Protein AF-A0A3D1BMJ2-F1 (afdb_monomer)

Solvent-accessible surface area (backbone atoms only — not comparable to full-atom values): 8567 Å² total; per-residue (Å²): 133,56,79,60,60,57,46,48,51,51,38,71,75,38,36,73,69,29,44,50,71,59,50,51,53,49,37,46,75,70,51,30,42,81,64,46,76,64,88,50,35,36,30,30,31,55,71,82,54,43,36,44,41,66,55,54,68,92,88,47,60,51,27,48,60,79,66,47,46,80,38,73,74,82,76,45,65,58,98,66,31,56,45,51,72,34,70,44,92,84,48,96,57,74,34,33,35,32,35,26,83,76,44,70,86,49,71,43,44,24,74,43,60,68,50,19,51,53,48,42,52,55,51,48,52,53,48,54,54,52,31,52,76,69,76,44,79,84,72,82,42,72,75,72,77,76,82,132

pLDDT: mean 72.43, std 14.31, range [31.84, 94.5]

Structure (mmCIF, N/CA/C/O backbone):
data_AF-A0A3D1BMJ2-F1
#
_entry.id   AF-A0A3D1BMJ2-F1
#
loop_
_atom_site.group_PDB
_atom_site.id
_atom_site.type_symbol
_atom_site.label_atom_id
_atom_site.label_alt_id
_atom_site.label_comp_id
_atom_site.label_asym_id
_atom_site.label_entity_id
_atom_site.label_seq_id
_atom_site.pdbx_PDB_ins_code
_atom_site.Cartn_x
_atom_site.Cartn_y
_atom_site.Cartn_z
_atom_site.occupancy
_atom_site.B_iso_or_equiv
_atom_site.auth_seq_id
_atom_site.auth_comp_id
_atom_site.auth_asym_id
_atom_site.auth_a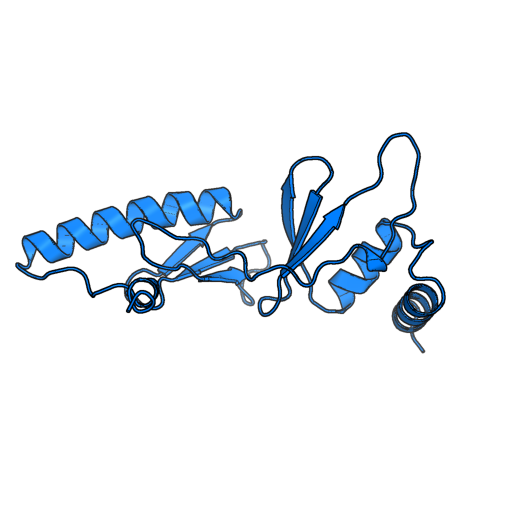tom_id
_atom_site.pdbx_PDB_model_num
ATOM 1 N N . MET A 1 1 ? -2.216 -7.860 -33.763 1.00 58.19 1 MET A N 1
ATOM 2 C CA . MET A 1 1 ? -1.262 -7.978 -32.647 1.00 58.19 1 MET A CA 1
ATOM 3 C C . MET A 1 1 ? -0.507 -6.672 -32.492 1.00 58.19 1 MET A C 1
ATOM 5 O O . MET A 1 1 ? 0.298 -6.311 -33.353 1.00 58.19 1 MET A O 1
ATOM 9 N N . GLY A 1 2 ? -0.847 -5.931 -31.446 1.00 77.69 2 GLY A N 1
ATOM 10 C CA . GLY A 1 2 ? -0.209 -4.691 -31.047 1.00 77.69 2 GLY A CA 1
ATOM 11 C C . GLY A 1 2 ? 1.255 -4.891 -30.663 1.00 77.69 2 GLY A C 1
ATOM 12 O O . GLY A 1 2 ? 1.741 -6.007 -30.459 1.00 77.69 2 GLY A O 1
ATOM 13 N N . LYS A 1 3 ? 1.989 -3.778 -30.590 1.00 78.88 3 LYS A N 1
ATOM 14 C CA . LYS A 1 3 ? 3.425 -3.778 -30.264 1.00 78.88 3 LYS A CA 1
ATOM 15 C C . LYS A 1 3 ? 3.712 -4.392 -28.887 1.00 78.88 3 LYS A C 1
ATOM 17 O O . LYS A 1 3 ? 4.758 -5.012 -28.726 1.00 78.88 3 LYS A O 1
ATOM 22 N N . ILE A 1 4 ? 2.789 -4.244 -27.936 1.00 78.81 4 ILE A N 1
ATOM 23 C CA . ILE A 1 4 ? 2.932 -4.735 -26.561 1.00 78.81 4 ILE A CA 1
ATOM 24 C C . ILE A 1 4 ? 2.638 -6.233 -26.448 1.00 78.81 4 ILE A C 1
ATOM 26 O O . ILE A 1 4 ? 3.419 -6.950 -25.833 1.00 78.81 4 ILE A O 1
ATOM 30 N N . GLU A 1 5 ? 1.617 -6.748 -27.133 1.00 77.38 5 GLU A N 1
ATOM 31 C CA . GLU A 1 5 ? 1.339 -8.193 -27.172 1.00 77.38 5 GLU A CA 1
ATOM 32 C C . GLU A 1 5 ? 2.556 -8.983 -27.690 1.00 77.38 5 GLU A C 1
ATOM 34 O O . GLU A 1 5 ? 2.989 -9.953 -27.068 1.00 77.38 5 GLU A O 1
ATOM 39 N N . LYS A 1 6 ? 3.199 -8.487 -28.759 1.00 83.19 6 LYS A N 1
ATOM 40 C CA . LYS A 1 6 ? 4.449 -9.062 -29.292 1.00 83.19 6 LYS A CA 1
ATOM 41 C C . LYS A 1 6 ? 5.621 -8.967 -28.311 1.00 83.19 6 LYS A C 1
ATOM 43 O O . LYS A 1 6 ? 6.526 -9.799 -28.351 1.00 83.19 6 LYS A O 1
ATOM 48 N N . LEU A 1 7 ? 5.653 -7.933 -27.470 1.00 82.31 7 LEU A N 1
ATOM 49 C CA . LEU A 1 7 ? 6.673 -7.771 -26.434 1.00 82.31 7 LEU A CA 1
ATOM 50 C C . LEU A 1 7 ? 6.483 -8.816 -25.333 1.00 82.31 7 LEU A C 1
ATOM 52 O O . LEU A 1 7 ? 7.439 -9.486 -24.957 1.00 82.31 7 LEU A O 1
ATOM 56 N N . ILE A 1 8 ? 5.241 -9.009 -24.887 1.00 78.88 8 ILE A N 1
ATOM 57 C CA . ILE A 1 8 ? 4.870 -10.014 -23.889 1.00 78.88 8 ILE A CA 1
ATOM 58 C C . ILE A 1 8 ? 5.205 -11.423 -24.395 1.00 78.88 8 ILE A C 1
ATOM 60 O O . ILE A 1 8 ? 5.770 -12.218 -23.647 1.00 78.88 8 ILE A O 1
ATOM 64 N N . GLU A 1 9 ? 4.926 -11.738 -25.662 1.00 81.50 9 GLU A N 1
ATOM 65 C CA . GLU A 1 9 ? 5.325 -13.021 -26.258 1.00 81.50 9 GLU A CA 1
ATOM 66 C C . GLU A 1 9 ? 6.843 -13.218 -26.277 1.00 81.50 9 GLU A C 1
ATOM 68 O O . GLU A 1 9 ? 7.325 -14.288 -25.909 1.00 81.50 9 GLU A O 1
ATOM 73 N N . LYS A 1 10 ? 7.616 -12.185 -26.637 1.00 81.12 10 LYS A N 1
ATOM 74 C CA . LYS A 1 10 ? 9.088 -12.246 -26.601 1.00 81.12 10 LYS A CA 1
ATOM 75 C C . LYS A 1 10 ? 9.625 -12.466 -25.189 1.00 81.12 10 LYS A C 1
ATOM 77 O O . LYS A 1 10 ? 10.566 -13.236 -25.014 1.00 81.12 10 LYS A O 1
ATOM 82 N N . ILE A 1 11 ? 9.018 -11.819 -24.197 1.00 81.38 11 ILE A N 1
ATOM 83 C CA . ILE A 1 11 ? 9.354 -11.983 -22.779 1.00 81.38 11 ILE A CA 1
ATOM 84 C C . ILE A 1 11 ? 9.074 -13.420 -22.327 1.00 81.38 11 ILE A C 1
ATOM 86 O O . ILE A 1 11 ? 9.932 -14.039 -21.705 1.00 81.38 11 ILE A O 1
ATOM 90 N N . LYS A 1 12 ? 7.913 -13.979 -22.693 1.00 74.88 12 LYS A N 1
ATOM 91 C CA . LYS A 1 12 ? 7.554 -15.377 -22.397 1.00 74.88 12 LYS A CA 1
ATOM 92 C C . LYS A 1 12 ? 8.478 -16.380 -23.093 1.00 74.88 12 LYS A C 1
ATOM 94 O O . LYS A 1 12 ? 8.801 -17.406 -22.506 1.00 74.88 12 LYS A O 1
ATOM 99 N N . ALA A 1 13 ? 8.907 -16.085 -24.321 1.00 80.00 13 ALA A N 1
ATOM 100 C CA . ALA A 1 13 ? 9.793 -16.950 -25.098 1.00 80.00 13 ALA A CA 1
ATOM 101 C C . ALA A 1 13 ? 11.248 -16.929 -24.596 1.00 80.00 13 ALA A C 1
ATOM 103 O O . ALA A 1 13 ? 11.956 -17.924 -24.735 1.00 80.00 13 ALA A O 1
ATOM 104 N N . ASN A 1 14 ? 11.707 -15.815 -24.011 1.00 80.06 14 ASN A N 1
ATOM 105 C CA . ASN A 1 14 ? 13.061 -15.692 -23.471 1.00 80.06 14 ASN A CA 1
ATOM 106 C C . ASN A 1 14 ? 13.083 -15.002 -22.092 1.00 80.06 14 ASN A C 1
ATOM 108 O O . ASN A 1 14 ? 13.620 -13.899 -21.953 1.00 80.06 14 ASN A O 1
ATOM 112 N N . PRO A 1 15 ? 12.551 -15.658 -21.045 1.00 72.12 15 PRO A N 1
ATOM 113 C CA . PRO A 1 15 ? 12.369 -15.048 -19.728 1.00 72.12 15 PRO A CA 1
ATOM 114 C C . PRO A 1 15 ? 13.690 -14.819 -18.979 1.00 72.12 15 PRO A C 1
ATOM 116 O O . PRO A 1 15 ? 13.706 -14.156 -17.948 1.00 72.12 15 PRO A O 1
ATOM 119 N N . ARG A 1 16 ? 14.815 -15.352 -19.473 1.00 69.12 16 ARG A N 1
ATOM 120 C CA . ARG A 1 16 ? 16.146 -15.185 -18.869 1.00 69.12 16 ARG A CA 1
ATOM 121 C C . ARG A 1 16 ? 16.930 -14.000 -19.433 1.00 69.12 16 ARG A C 1
ATOM 123 O O . ARG A 1 16 ? 17.998 -13.701 -18.921 1.00 69.12 16 ARG A O 1
ATOM 130 N N . HIS A 1 17 ? 16.453 -13.364 -20.499 1.00 76.19 17 HIS A N 1
ATOM 131 C CA . HIS A 1 17 ? 17.213 -12.322 -21.183 1.00 76.19 17 HIS A CA 1
ATOM 132 C C . HIS A 1 17 ? 16.297 -11.168 -21.600 1.00 76.19 17 HIS A C 1
ATOM 134 O O . HIS A 1 17 ? 16.205 -10.795 -22.769 1.00 76.19 17 HIS A O 1
ATOM 140 N N . VAL A 1 18 ? 15.592 -10.609 -20.617 1.00 80.00 18 VAL A N 1
ATOM 141 C CA . VAL A 1 18 ? 14.596 -9.557 -20.835 1.00 80.00 18 VAL A CA 1
ATOM 142 C C . VAL A 1 18 ? 15.185 -8.214 -20.451 1.00 80.00 18 VAL A C 1
ATOM 144 O O . VAL A 1 18 ? 15.750 -8.074 -19.371 1.00 80.00 18 VAL A O 1
ATOM 147 N N . ARG A 1 19 ? 15.065 -7.198 -21.311 1.00 81.00 19 ARG A N 1
ATOM 148 C CA . ARG A 1 19 ? 15.470 -5.841 -20.927 1.00 81.00 19 ARG A CA 1
ATOM 149 C C . ARG A 1 19 ? 14.556 -5.332 -19.824 1.00 81.00 19 ARG A C 1
ATOM 151 O O . ARG A 1 19 ? 13.340 -5.433 -19.951 1.00 81.00 19 ARG A O 1
ATOM 158 N N . PHE A 1 20 ? 15.132 -4.726 -18.791 1.00 78.25 20 PHE A N 1
ATOM 159 C CA . PHE A 1 20 ? 14.350 -4.208 -17.667 1.00 78.25 20 PHE A CA 1
ATOM 160 C C . PHE A 1 20 ? 13.259 -3.226 -18.131 1.00 78.25 20 PHE A C 1
ATOM 162 O O . PHE A 1 20 ? 12.111 -3.341 -17.728 1.00 78.25 20 PHE A O 1
ATOM 169 N N . GLU A 1 21 ? 13.571 -2.337 -19.077 1.00 80.12 21 GLU A N 1
ATOM 170 C CA . GLU A 1 21 ? 12.599 -1.397 -19.661 1.00 80.12 21 GLU A CA 1
ATOM 171 C C . GLU A 1 21 ? 11.441 -2.075 -20.409 1.00 80.12 21 GLU A C 1
ATOM 173 O O . GLU A 1 21 ? 10.320 -1.569 -20.414 1.00 80.12 21 GLU A O 1
ATOM 178 N N . ASP A 1 22 ? 11.704 -3.208 -21.059 1.00 82.44 22 ASP A N 1
ATOM 179 C CA . ASP A 1 22 ? 10.676 -3.963 -21.774 1.00 82.44 22 ASP A CA 1
ATOM 180 C C . ASP A 1 22 ? 9.758 -4.693 -20.786 1.00 82.44 22 ASP A C 1
ATOM 182 O O . ASP A 1 22 ? 8.546 -4.747 -20.994 1.00 82.44 22 ASP A O 1
ATOM 186 N N . LEU A 1 23 ? 10.319 -5.175 -19.672 1.00 79.50 23 LEU A N 1
ATOM 187 C CA . LEU A 1 23 ? 9.550 -5.731 -18.563 1.00 79.50 23 LEU A CA 1
ATOM 188 C C . LEU A 1 23 ? 8.664 -4.664 -17.906 1.00 79.50 23 LEU A C 1
ATOM 190 O O . LEU A 1 23 ? 7.481 -4.915 -17.715 1.00 79.50 23 LEU A O 1
ATOM 194 N N . LEU A 1 24 ? 9.187 -3.458 -17.654 1.00 78.81 24 LEU A N 1
ATOM 195 C CA . LEU A 1 24 ? 8.401 -2.334 -17.123 1.00 78.81 24 LEU A CA 1
ATOM 196 C C . LEU A 1 24 ? 7.184 -2.019 -18.000 1.00 78.81 24 LEU A C 1
ATOM 198 O O . LEU A 1 24 ? 6.079 -1.852 -17.492 1.00 78.81 24 LEU A O 1
ATOM 202 N N . LYS A 1 25 ? 7.370 -1.966 -19.325 1.00 82.75 25 LYS A N 1
ATOM 203 C CA . LYS A 1 25 ? 6.272 -1.715 -20.272 1.00 82.75 25 LYS A CA 1
ATOM 204 C C . LYS A 1 25 ? 5.228 -2.827 -20.241 1.00 82.75 25 LYS A C 1
ATOM 206 O O . LYS A 1 25 ? 4.040 -2.533 -20.276 1.00 82.75 25 LYS A O 1
ATOM 211 N N . ALA A 1 26 ? 5.670 -4.082 -20.180 1.00 81.75 26 ALA A N 1
ATOM 212 C CA . ALA A 1 26 ? 4.774 -5.230 -20.111 1.00 81.75 26 ALA A CA 1
ATOM 213 C C . ALA A 1 26 ? 3.991 -5.286 -18.789 1.00 81.75 26 ALA A C 1
ATOM 215 O O . ALA A 1 26 ? 2.822 -5.658 -18.792 1.00 81.75 26 ALA A O 1
ATOM 216 N N . LEU A 1 27 ? 4.618 -4.907 -17.673 1.00 79.44 27 LEU A N 1
ATOM 217 C CA . LEU A 1 27 ? 3.971 -4.830 -16.363 1.00 79.44 27 LEU A CA 1
ATOM 218 C C . LEU A 1 27 ? 2.944 -3.703 -16.312 1.00 79.44 27 LEU A C 1
ATOM 220 O O . LEU A 1 27 ? 1.801 -3.949 -15.940 1.00 79.44 27 LEU A O 1
ATOM 224 N N . LYS A 1 28 ? 3.310 -2.516 -16.800 1.00 79.44 28 LYS A N 1
ATOM 225 C CA . LYS A 1 28 ? 2.400 -1.373 -16.879 1.00 79.44 28 LYS A CA 1
ATOM 226 C C . LYS A 1 28 ? 1.169 -1.660 -17.744 1.00 79.44 28 LYS A C 1
ATOM 228 O O . LYS A 1 28 ? 0.060 -1.319 -17.358 1.00 79.44 28 LYS A O 1
ATOM 233 N N . ASP A 1 29 ? 1.345 -2.323 -18.888 1.00 80.81 29 ASP A N 1
ATOM 234 C CA . ASP A 1 29 ? 0.224 -2.746 -19.746 1.00 80.81 29 ASP A CA 1
ATOM 235 C C . ASP A 1 29 ? -0.705 -3.754 -19.055 1.00 80.81 29 ASP A C 1
ATOM 237 O O . ASP A 1 29 ? -1.915 -3.733 -19.255 1.00 80.81 29 ASP A O 1
ATOM 241 N N . LYS A 1 30 ? -0.148 -4.599 -18.182 1.00 74.12 30 LYS A N 1
ATOM 242 C CA . LYS A 1 30 ? -0.916 -5.524 -17.345 1.00 74.12 30 LYS A CA 1
ATOM 243 C C . LYS A 1 30 ? -1.560 -4.878 -16.115 1.00 74.12 30 LYS A C 1
ATOM 245 O O . LYS A 1 30 ? -2.225 -5.591 -15.370 1.00 74.12 30 LYS A O 1
ATOM 250 N N . GLY A 1 31 ? -1.375 -3.575 -15.904 1.00 75.69 31 GLY A N 1
ATOM 251 C CA . GLY A 1 31 ? -1.914 -2.850 -14.754 1.00 75.69 31 GLY A CA 1
ATOM 252 C C . GLY A 1 31 ? -1.065 -2.945 -13.487 1.00 75.69 31 GLY A C 1
ATOM 253 O O . GLY A 1 31 ? -1.563 -2.619 -12.421 1.00 75.69 31 GLY A O 1
ATOM 254 N N . TYR A 1 32 ? 0.190 -3.394 -13.583 1.00 76.75 32 TYR A N 1
ATOM 255 C CA . TYR A 1 32 ? 1.132 -3.336 -12.468 1.00 76.75 32 TYR A CA 1
ATOM 256 C C . TYR A 1 32 ? 1.824 -1.974 -12.430 1.00 76.75 32 TYR A C 1
ATOM 258 O O . TYR A 1 32 ? 2.541 -1.609 -13.368 1.00 76.75 32 TYR A O 1
ATOM 266 N N . ASP A 1 33 ? 1.695 -1.282 -11.306 1.00 75.25 33 ASP A N 1
ATOM 267 C CA . ASP A 1 33 ? 2.400 -0.039 -11.015 1.00 75.25 33 ASP A CA 1
ATOM 268 C C . ASP A 1 33 ? 3.537 -0.272 -10.023 1.00 75.25 33 ASP A C 1
ATOM 270 O O . ASP A 1 33 ? 3.507 -1.205 -9.222 1.00 75.25 33 ASP A O 1
ATOM 274 N N . ILE A 1 34 ? 4.577 0.563 -10.090 1.00 74.62 34 ILE A N 1
ATOM 275 C CA . ILE A 1 34 ? 5.685 0.505 -9.133 1.00 74.62 34 ILE A CA 1
ATOM 276 C C . ILE A 1 34 ? 5.174 1.024 -7.795 1.00 74.62 34 ILE A C 1
ATOM 278 O O . ILE A 1 34 ? 4.780 2.182 -7.692 1.00 74.62 34 ILE A O 1
ATOM 282 N N . ILE A 1 35 ? 5.237 0.179 -6.772 1.00 67.12 35 ILE A N 1
ATOM 283 C CA . ILE A 1 35 ? 4.813 0.533 -5.419 1.00 67.12 35 ILE A CA 1
ATOM 284 C C . ILE A 1 35 ? 6.003 0.860 -4.508 1.00 67.12 35 ILE A C 1
ATOM 286 O O . ILE A 1 35 ? 5.865 1.670 -3.600 1.00 67.12 35 ILE A O 1
ATOM 290 N N . ASN A 1 36 ? 7.188 0.284 -4.754 1.00 57.00 36 ASN A N 1
ATOM 291 C CA . ASN A 1 36 ? 8.378 0.527 -3.932 1.00 57.00 36 ASN A CA 1
ATOM 292 C C . ASN A 1 36 ? 9.679 0.382 -4.735 1.00 57.00 36 ASN A C 1
ATOM 294 O O . ASN A 1 36 ? 9.783 -0.476 -5.614 1.00 57.00 36 ASN A O 1
ATOM 298 N N . ILE A 1 37 ? 10.697 1.179 -4.398 1.00 68.44 37 ILE A N 1
ATOM 299 C CA . ILE A 1 37 ? 12.048 1.062 -4.958 1.00 68.44 37 ILE A CA 1
ATOM 300 C C . ILE A 1 37 ? 13.070 1.090 -3.816 1.00 68.44 37 ILE A C 1
ATOM 302 O O . ILE A 1 37 ? 13.417 2.149 -3.300 1.00 68.44 37 ILE A O 1
ATOM 306 N N . LYS A 1 38 ? 13.625 -0.076 -3.466 1.00 54.50 38 LYS A N 1
ATOM 307 C CA . LYS A 1 38 ? 14.690 -0.220 -2.461 1.00 54.50 38 LYS A CA 1
ATOM 308 C C . LYS A 1 38 ? 16.007 -0.609 -3.130 1.00 54.50 38 LYS A C 1
ATOM 310 O O . LYS A 1 38 ? 16.359 -1.786 -3.258 1.00 54.50 38 LYS A O 1
ATOM 315 N N . GLY A 1 39 ? 16.748 0.401 -3.585 1.00 62.69 39 GLY A N 1
ATOM 316 C CA . GLY A 1 39 ? 18.017 0.219 -4.293 1.00 62.69 39 GLY A CA 1
ATOM 317 C C . GLY A 1 39 ? 17.833 -0.548 -5.607 1.00 62.69 39 GLY A C 1
ATOM 318 O O . GLY A 1 39 ? 17.253 -0.034 -6.561 1.00 62.69 39 GLY A O 1
ATOM 319 N N . SER A 1 40 ? 18.338 -1.782 -5.670 1.00 60.03 40 SER A N 1
ATOM 320 C CA . SER A 1 40 ? 18.122 -2.693 -6.804 1.00 60.03 40 SER A CA 1
ATOM 321 C C . SER A 1 40 ? 16.701 -3.227 -6.896 1.00 60.03 40 SER A C 1
ATOM 323 O O . SER A 1 40 ? 16.344 -3.729 -7.944 1.00 60.03 40 SER A O 1
ATOM 325 N N . HIS A 1 41 ? 15.919 -3.227 -5.821 1.00 62.31 41 HIS A N 1
ATOM 326 C CA . HIS A 1 41 ? 14.665 -3.978 -5.765 1.00 62.31 41 HIS A CA 1
ATOM 327 C C . HIS A 1 41 ? 13.492 -3.068 -6.113 1.00 62.31 41 HIS A C 1
ATOM 329 O O . HIS A 1 41 ? 13.322 -2.022 -5.495 1.00 62.31 41 HIS A O 1
ATOM 335 N N . TYR A 1 42 ? 12.713 -3.470 -7.110 1.00 71.62 42 TYR A N 1
ATOM 336 C CA . TYR A 1 42 ? 11.537 -2.767 -7.604 1.00 71.62 42 TYR A CA 1
ATOM 337 C C . TYR A 1 42 ? 10.331 -3.641 -7.301 1.00 71.62 42 TYR A C 1
ATOM 339 O O . TYR A 1 42 ? 10.204 -4.720 -7.877 1.00 71.62 42 TYR A O 1
ATOM 347 N N . SER A 1 43 ? 9.466 -3.186 -6.407 1.00 66.38 43 SER A N 1
ATOM 348 C CA . SER A 1 43 ? 8.198 -3.849 -6.123 1.00 66.38 43 SER A CA 1
ATOM 349 C C . SER A 1 43 ? 7.109 -3.242 -6.999 1.00 66.38 43 SER A C 1
ATOM 351 O O . SER A 1 43 ? 6.995 -2.019 -7.100 1.00 66.38 43 SER A O 1
ATOM 353 N N . PHE A 1 44 ? 6.300 -4.094 -7.615 1.00 75.56 44 PHE A N 1
ATOM 354 C CA . PHE A 1 44 ? 5.173 -3.732 -8.461 1.00 75.56 44 PHE A CA 1
ATOM 355 C C . PHE A 1 44 ? 3.894 -4.362 -7.924 1.00 75.56 44 PHE A C 1
ATOM 357 O O . PHE A 1 44 ? 3.940 -5.481 -7.417 1.00 75.56 44 PHE A O 1
ATOM 364 N N . SER A 1 45 ? 2.755 -3.696 -8.088 1.00 71.06 45 SER A N 1
ATOM 365 C CA . SER A 1 45 ? 1.448 -4.244 -7.726 1.00 71.06 45 SER A CA 1
ATOM 366 C C . SER A 1 45 ? 0.374 -3.863 -8.732 1.00 71.06 45 SER A C 1
ATOM 368 O O . SER A 1 45 ? 0.357 -2.735 -9.211 1.00 71.06 45 SER A O 1
ATOM 370 N N . ASP A 1 46 ? -0.534 -4.794 -9.019 1.00 73.19 46 ASP A N 1
ATOM 371 C CA . ASP A 1 46 ? -1.784 -4.543 -9.752 1.00 73.19 46 ASP A CA 1
ATOM 372 C C . ASP A 1 46 ? -2.982 -4.310 -8.809 1.00 73.19 46 ASP A C 1
ATOM 374 O O . ASP A 1 46 ? -4.142 -4.361 -9.215 1.00 73.19 46 ASP A O 1
ATOM 378 N N . GLY A 1 47 ? -2.713 -4.117 -7.513 1.00 55.81 47 GLY A N 1
ATOM 379 C CA . GLY A 1 47 ? -3.728 -4.022 -6.464 1.00 55.81 47 GLY A CA 1
ATOM 380 C C . GLY A 1 47 ? -4.263 -5.375 -5.978 1.00 55.81 47 GLY A C 1
ATOM 381 O 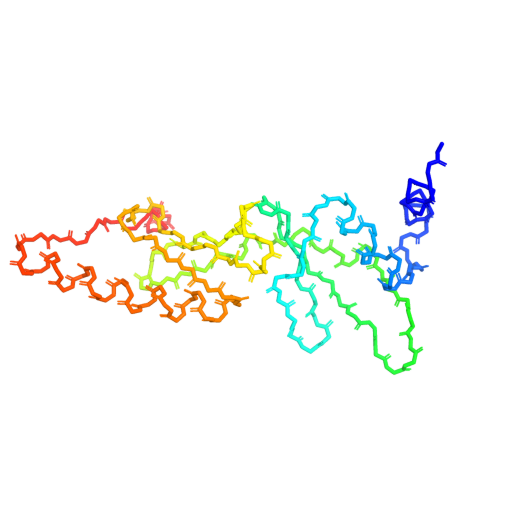O . GLY A 1 47 ? -4.991 -5.409 -4.987 1.00 55.81 47 GLY A O 1
ATOM 382 N N . LYS A 1 48 ? -3.901 -6.494 -6.624 1.00 52.28 48 LYS A N 1
ATOM 383 C CA . LYS A 1 48 ? -4.254 -7.859 -6.183 1.00 52.28 48 LYS A CA 1
ATOM 384 C C . LYS A 1 48 ? -3.033 -8.690 -5.818 1.00 52.28 48 LYS A C 1
ATOM 386 O O . LYS A 1 48 ? -3.090 -9.512 -4.906 1.00 52.28 48 LYS A O 1
ATOM 391 N N . THR A 1 49 ? -1.944 -8.498 -6.542 1.00 53.88 49 THR A N 1
ATOM 392 C CA . THR A 1 49 ? -0.711 -9.259 -6.424 1.00 53.88 49 THR A CA 1
ATOM 393 C C . THR A 1 49 ? 0.459 -8.296 -6.404 1.00 53.88 49 THR A C 1
ATOM 395 O O . THR A 1 49 ? 0.492 -7.320 -7.151 1.00 53.88 49 THR A O 1
ATOM 398 N N . THR A 1 50 ? 1.438 -8.592 -5.559 1.00 60.34 50 THR A N 1
ATOM 399 C CA . THR A 1 50 ? 2.692 -7.847 -5.500 1.00 60.34 50 THR A CA 1
ATOM 400 C C . THR A 1 50 ? 3.815 -8.729 -6.023 1.00 60.34 50 THR A C 1
ATOM 402 O O . THR A 1 50 ? 3.901 -9.912 -5.699 1.00 60.34 50 THR A O 1
ATOM 405 N N . ILE A 1 51 ? 4.669 -8.158 -6.862 1.00 68.31 51 ILE A N 1
ATOM 406 C CA . ILE A 1 51 ? 5.842 -8.823 -7.423 1.00 68.31 51 ILE A CA 1
ATOM 407 C C . ILE A 1 51 ? 7.065 -7.947 -7.197 1.00 68.31 51 ILE A C 1
ATOM 409 O O . ILE A 1 51 ? 7.000 -6.734 -7.372 1.00 68.31 51 ILE A O 1
ATOM 413 N N . THR A 1 52 ? 8.200 -8.551 -6.866 1.00 60.72 52 THR A N 1
ATOM 414 C CA . THR A 1 52 ? 9.449 -7.808 -6.664 1.00 60.72 52 THR A CA 1
ATOM 415 C C . THR A 1 52 ? 10.490 -8.260 -7.674 1.00 60.72 52 THR A C 1
ATOM 417 O O . THR A 1 52 ? 10.766 -9.449 -7.814 1.00 60.72 52 THR A O 1
ATOM 420 N N . ILE A 1 53 ? 11.072 -7.303 -8.395 1.00 69.50 53 ILE A N 1
ATOM 421 C CA . ILE A 1 53 ? 12.061 -7.524 -9.449 1.00 69.50 53 ILE A CA 1
ATOM 422 C C . ILE A 1 53 ? 13.341 -6.783 -9.102 1.00 69.50 53 ILE A C 1
ATOM 424 O O . ILE A 1 53 ? 13.338 -5.593 -8.793 1.00 69.50 53 ILE A O 1
ATOM 428 N N . VAL A 1 54 ? 14.469 -7.473 -9.225 1.00 65.12 54 VAL A N 1
ATOM 429 C CA . VAL A 1 54 ? 15.784 -6.858 -9.070 1.00 65.12 54 VAL A CA 1
ATOM 430 C C . VAL A 1 54 ? 16.201 -6.195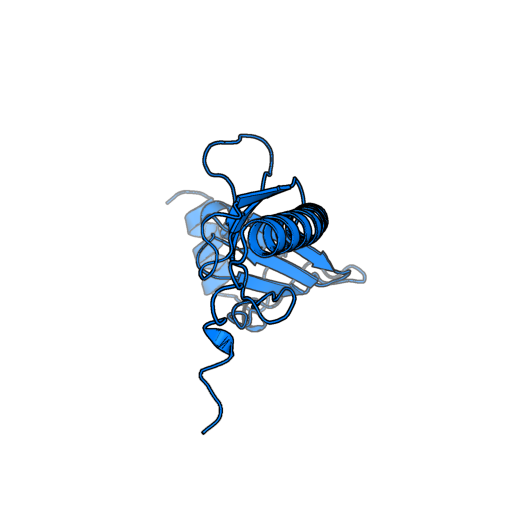 -10.384 1.00 65.12 54 VAL A C 1
ATOM 432 O O . VAL A 1 54 ? 16.395 -6.851 -11.408 1.00 65.12 54 VAL A O 1
ATOM 435 N N . ARG A 1 55 ? 16.370 -4.875 -10.359 1.00 69.62 55 ARG A N 1
ATOM 436 C CA . ARG A 1 55 ? 17.010 -4.098 -11.413 1.00 69.62 55 ARG A CA 1
ATOM 437 C C . ARG A 1 55 ? 18.500 -4.460 -11.498 1.00 69.62 55 ARG A C 1
ATOM 439 O O . ARG A 1 55 ? 19.202 -4.401 -10.486 1.00 69.62 55 ARG A O 1
ATOM 446 N N . PRO A 1 56 ? 19.006 -4.775 -12.700 1.00 65.88 56 PRO A N 1
ATOM 447 C CA . PRO A 1 56 ? 20.421 -5.047 -12.915 1.00 65.88 56 PRO A CA 1
ATOM 448 C C . PRO A 1 56 ? 21.281 -3.780 -12.745 1.00 65.88 56 PRO A C 1
ATOM 450 O O . PRO A 1 56 ? 20.880 -2.681 -13.134 1.00 65.88 56 PRO A O 1
ATOM 453 N N . HIS A 1 57 ? 22.484 -3.948 -12.186 1.00 54.53 57 HIS A N 1
ATOM 454 C CA . HIS A 1 57 ? 23.469 -2.882 -11.942 1.00 54.53 57 HIS A CA 1
ATOM 455 C C . HIS A 1 57 ? 24.743 -3.074 -12.781 1.00 54.53 57 HIS A C 1
ATOM 457 O O . HIS A 1 57 ? 24.976 -4.143 -13.347 1.00 54.53 57 HIS A O 1
ATOM 463 N N . GLY A 1 58 ? 25.583 -2.034 -12.863 1.00 51.84 58 GLY A N 1
ATOM 464 C CA . GLY A 1 58 ? 26.923 -2.131 -13.463 1.00 51.84 58 GLY A CA 1
ATOM 465 C C . GLY A 1 58 ? 26.937 -2.294 -14.988 1.00 51.84 58 GLY A C 1
ATOM 466 O O . GLY A 1 58 ? 27.724 -3.069 -15.516 1.00 51.84 58 GLY A O 1
ATOM 467 N N . GLY A 1 59 ? 26.044 -1.605 -15.708 1.00 58.28 59 GLY A N 1
ATOM 468 C CA . GLY A 1 59 ? 25.973 -1.638 -17.180 1.00 58.28 59 GLY A CA 1
ATOM 469 C C . GLY A 1 59 ? 25.126 -2.775 -17.765 1.00 58.28 59 GLY A C 1
ATOM 470 O O . GLY A 1 59 ? 24.776 -2.731 -18.946 1.00 58.28 59 GLY A O 1
ATOM 471 N N . ASN A 1 60 ? 24.717 -3.743 -16.940 1.00 65.12 60 ASN A N 1
ATOM 472 C CA . ASN A 1 60 ? 23.774 -4.788 -17.327 1.00 65.12 60 ASN A CA 1
ATOM 473 C C . ASN A 1 60 ? 22.360 -4.213 -17.489 1.00 65.12 60 ASN A C 1
ATOM 475 O O . ASN A 1 60 ? 21.842 -3.541 -16.602 1.00 65.12 60 ASN A O 1
ATOM 479 N N . LYS A 1 61 ? 21.726 -4.478 -18.638 1.00 68.50 61 LYS A N 1
ATOM 480 C CA . LYS A 1 61 ? 20.370 -3.989 -18.975 1.00 68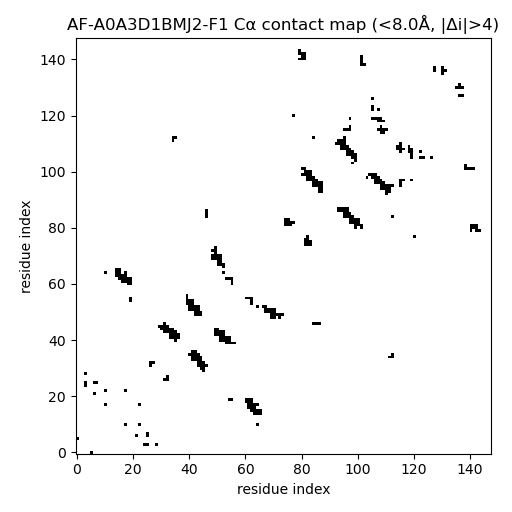.50 61 LYS A CA 1
ATOM 481 C C . LYS A 1 61 ? 19.295 -5.071 -18.892 1.00 68.50 61 LYS A C 1
ATOM 483 O O . LYS A 1 61 ? 18.119 -4.789 -19.123 1.00 68.50 61 LYS A O 1
ATOM 488 N N . PHE A 1 62 ? 19.706 -6.303 -18.615 1.00 71.62 62 PHE A N 1
ATOM 489 C CA . PHE A 1 62 ? 18.864 -7.481 -18.707 1.00 71.62 62 PHE A CA 1
ATOM 490 C C . PHE A 1 62 ? 18.572 -8.068 -17.328 1.00 71.62 62 PHE A C 1
ATOM 492 O O . PHE A 1 62 ? 19.434 -8.070 -16.454 1.00 71.62 62 PHE A O 1
ATOM 499 N N . CYS A 1 63 ? 17.345 -8.543 -17.156 1.00 64.81 63 CYS A N 1
ATOM 500 C CA . CYS A 1 63 ? 16.814 -9.153 -15.948 1.00 64.81 63 CYS A CA 1
ATOM 501 C C . CYS A 1 63 ? 16.244 -10.541 -16.265 1.00 64.81 63 CYS A C 1
ATOM 503 O O . CYS A 1 63 ? 15.862 -10.838 -17.406 1.00 64.81 63 CYS A O 1
ATOM 505 N N . HIS A 1 64 ? 16.197 -11.384 -15.236 1.00 62.75 64 HIS A N 1
ATOM 506 C CA . HIS A 1 64 ? 15.595 -12.706 -15.288 1.00 62.75 64 HIS A CA 1
ATOM 507 C C . HIS A 1 64 ? 14.174 -12.619 -14.729 1.00 62.75 64 HIS A C 1
ATOM 509 O O . HIS A 1 64 ? 13.970 -12.415 -13.540 1.00 62.75 64 HIS A 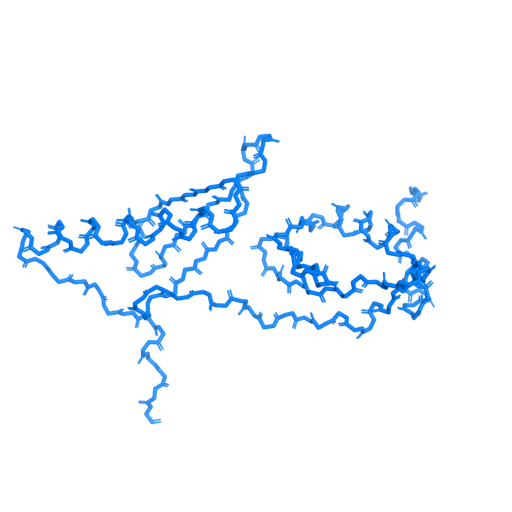O 1
ATOM 515 N N . VAL A 1 65 ? 13.174 -12.798 -15.587 1.00 56.44 65 VAL A N 1
ATOM 516 C CA . VAL A 1 65 ? 11.754 -12.829 -15.196 1.00 56.44 65 VAL A CA 1
ATOM 517 C C . VAL A 1 65 ? 11.444 -14.052 -14.328 1.00 56.44 65 VAL A C 1
ATOM 519 O O . VAL A 1 65 ? 10.483 -14.046 -13.577 1.00 56.44 65 VAL A O 1
ATOM 522 N N . LEU A 1 66 ? 12.277 -15.093 -14.382 1.00 54.25 66 LEU A N 1
ATOM 523 C CA . LEU A 1 66 ? 12.149 -16.270 -13.516 1.00 54.25 66 LEU A CA 1
ATOM 524 C C . LEU A 1 66 ? 12.547 -15.999 -12.054 1.00 54.25 66 LEU A C 1
ATOM 526 O O . LEU A 1 66 ? 12.202 -16.801 -11.196 1.00 54.25 66 LEU A O 1
ATOM 530 N N . ASP A 1 67 ? 13.239 -14.888 -11.771 1.00 49.72 67 ASP A N 1
ATOM 531 C CA . ASP A 1 67 ? 13.487 -14.410 -10.402 1.00 49.72 67 ASP A CA 1
ATOM 532 C C . ASP A 1 67 ? 12.311 -13.583 -9.853 1.00 49.72 67 ASP A C 1
ATOM 534 O O . ASP A 1 67 ? 12.364 -13.113 -8.715 1.00 49.72 67 ASP A O 1
ATOM 538 N N . VAL A 1 68 ? 11.234 -13.412 -10.638 1.00 50.25 68 VAL A N 1
ATOM 539 C CA . VAL A 1 68 ? 9.953 -12.913 -10.131 1.00 50.25 68 VAL A CA 1
ATOM 540 C C . VAL A 1 68 ? 9.407 -13.973 -9.188 1.00 50.25 68 VAL A C 1
ATOM 542 O O . VAL A 1 68 ? 8.770 -14.941 -9.601 1.00 50.25 68 VAL A O 1
ATOM 545 N N . LYS A 1 69 ? 9.668 -13.790 -7.899 1.00 45.09 69 LYS A N 1
ATOM 546 C CA . LYS A 1 69 ? 8.868 -14.441 -6.874 1.00 45.09 69 LYS A CA 1
ATOM 547 C C . LYS A 1 69 ? 7.481 -13.806 -6.958 1.00 45.09 69 LYS A C 1
ATOM 549 O O . LYS A 1 69 ? 7.383 -12.577 -6.918 1.00 45.09 69 LYS A O 1
ATOM 554 N N . GLU A 1 70 ? 6.430 -14.617 -7.114 1.00 41.88 70 GLU A N 1
ATOM 555 C CA . GLU A 1 70 ? 5.111 -14.224 -6.606 1.00 41.88 70 GLU A CA 1
ATOM 556 C C . GLU A 1 70 ? 5.373 -13.818 -5.163 1.00 41.88 70 GLU A C 1
ATOM 558 O O . GLU A 1 70 ? 5.787 -14.651 -4.356 1.00 41.88 70 GLU A O 1
ATOM 563 N N . GLY A 1 71 ? 5.342 -12.511 -4.905 1.00 40.03 71 GLY A N 1
ATOM 564 C CA . GLY A 1 71 ? 5.685 -12.009 -3.596 1.00 40.03 71 GLY A CA 1
ATOM 565 C C . GLY A 1 71 ? 4.678 -12.599 -2.634 1.00 40.03 71 GLY A C 1
ATOM 566 O O . GLY A 1 71 ? 3.470 -12.496 -2.871 1.00 40.03 71 GLY A O 1
ATOM 567 N N . ASP A 1 72 ? 5.172 -13.202 -1.553 1.00 40.12 72 ASP A N 1
ATOM 568 C CA . ASP A 1 72 ? 4.466 -13.189 -0.281 1.00 40.12 72 ASP A CA 1
ATOM 569 C C . ASP A 1 72 ? 3.712 -11.860 -0.206 1.00 40.12 72 ASP A C 1
ATOM 571 O O . ASP A 1 72 ? 4.324 -10.808 -0.423 1.00 40.12 72 ASP A O 1
ATOM 575 N N . LYS A 1 73 ? 2.383 -11.898 -0.025 1.00 42.50 73 LYS A N 1
ATOM 576 C CA . LYS A 1 73 ? 1.602 -10.682 0.229 1.00 42.50 73 LYS A CA 1
ATOM 577 C C . LYS A 1 73 ? 2.419 -9.886 1.241 1.00 42.50 73 LYS A C 1
ATOM 579 O O . LYS A 1 73 ? 2.638 -10.403 2.333 1.00 42.50 73 LYS A O 1
ATOM 584 N N . GLU A 1 74 ? 2.950 -8.717 0.872 1.00 45.94 74 GLU A N 1
ATOM 585 C CA . GLU A 1 74 ? 3.641 -7.876 1.847 1.00 45.94 74 GLU A CA 1
ATOM 586 C C . GLU A 1 74 ? 2.556 -7.445 2.836 1.00 45.94 74 GLU A C 1
ATOM 588 O O . GLU A 1 74 ? 1.768 -6.535 2.589 1.00 45.94 74 GLU A O 1
ATOM 593 N N . MET A 1 75 ? 2.431 -8.238 3.898 1.00 51.69 75 MET A N 1
ATOM 594 C CA . MET A 1 75 ? 1.523 -8.040 5.007 1.00 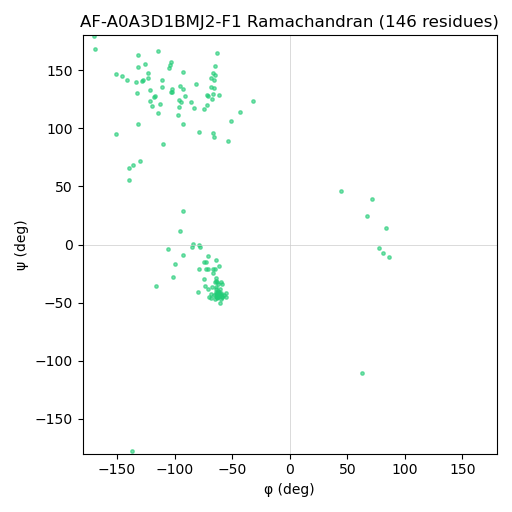51.69 75 MET A CA 1
ATOM 595 C C . MET A 1 75 ? 2.189 -6.993 5.877 1.00 51.69 75 MET A C 1
ATOM 597 O O . MET A 1 75 ? 3.109 -7.279 6.641 1.00 51.69 75 MET A O 1
ATOM 601 N N . PHE A 1 76 ? 1.774 -5.748 5.691 1.00 62.56 76 PHE A N 1
ATOM 602 C CA . PHE A 1 76 ? 2.160 -4.683 6.593 1.00 62.56 76 PHE A CA 1
ATOM 603 C C . PHE A 1 76 ? 1.237 -4.743 7.812 1.00 62.56 76 PHE A C 1
ATOM 605 O O . PHE A 1 76 ? 0.029 -4.952 7.676 1.00 62.56 76 PHE A O 1
ATOM 612 N N . THR A 1 77 ? 1.809 -4.561 8.999 1.00 68.44 77 THR A N 1
ATOM 613 C CA . THR A 1 77 ? 1.064 -4.543 10.260 1.00 68.44 77 THR A CA 1
ATOM 614 C C . THR A 1 77 ? 1.379 -3.287 11.058 1.00 68.44 77 THR A C 1
ATOM 616 O O . THR A 1 77 ? 2.538 -2.870 11.129 1.00 68.44 77 THR A O 1
ATOM 619 N N . ILE A 1 78 ? 0.369 -2.716 11.707 1.00 73.75 78 ILE A N 1
ATOM 620 C CA . ILE A 1 78 ? 0.509 -1.638 12.694 1.00 73.75 78 ILE A CA 1
ATOM 621 C C . ILE A 1 78 ? -0.060 -2.160 14.011 1.00 73.75 78 ILE A C 1
ATOM 623 O O . ILE A 1 78 ? -1.229 -2.521 14.046 1.00 73.75 78 ILE A O 1
ATOM 627 N N . GLU A 1 79 ? 0.764 -2.235 15.065 1.00 71.75 79 GLU A N 1
ATOM 628 C CA . GLU A 1 79 ? 0.371 -2.758 16.392 1.00 71.75 79 GLU A CA 1
ATOM 629 C C . GLU A 1 79 ? -0.453 -4.065 16.321 1.00 71.75 79 GLU A C 1
ATOM 631 O O . GLU A 1 79 ? -1.495 -4.183 16.956 1.00 71.75 79 GLU A O 1
ATOM 636 N N . ASP A 1 80 ? -0.008 -5.027 15.502 1.00 77.88 80 ASP A N 1
ATOM 637 C CA . ASP A 1 80 ? -0.654 -6.329 15.230 1.00 77.88 80 ASP A CA 1
ATOM 638 C C . ASP A 1 80 ? -1.869 -6.329 14.279 1.00 77.88 80 ASP A C 1
ATOM 640 O O . ASP A 1 80 ? -2.369 -7.401 13.935 1.00 77.88 80 ASP A O 1
ATOM 644 N N . TYR A 1 81 ? -2.318 -5.172 13.787 1.00 77.25 81 TYR A N 1
ATOM 645 C CA . TYR A 1 81 ? -3.395 -5.090 12.795 1.00 77.25 81 TYR A CA 1
ATOM 646 C C . TYR A 1 81 ? -2.844 -5.097 11.380 1.00 77.25 81 TYR A C 1
ATOM 648 O O . TYR A 1 81 ? -2.003 -4.268 11.030 1.00 77.25 81 TYR A O 1
ATOM 656 N N . GLU A 1 82 ? -3.363 -5.994 10.547 1.00 74.12 82 GLU A N 1
ATOM 657 C CA . GLU A 1 82 ? -3.053 -6.002 9.122 1.00 74.12 82 GLU A CA 1
ATOM 658 C C . GLU A 1 82 ? -3.588 -4.748 8.441 1.00 74.12 82 GLU A C 1
ATOM 660 O O . GLU A 1 82 ? -4.696 -4.280 8.713 1.00 74.12 82 GLU A O 1
ATOM 665 N N . ILE A 1 83 ? -2.809 -4.233 7.497 1.00 73.38 83 ILE A N 1
ATOM 666 C CA . ILE A 1 83 ? -3.219 -3.130 6.639 1.00 73.38 83 ILE A CA 1
ATOM 667 C C . ILE A 1 83 ? -3.123 -3.538 5.173 1.00 73.38 83 ILE A C 1
ATOM 669 O O . ILE A 1 83 ? -2.227 -4.269 4.750 1.00 73.38 83 ILE A O 1
ATOM 673 N N . ILE A 1 84 ? -4.073 -3.046 4.384 1.00 71.69 84 ILE A N 1
ATOM 674 C CA . ILE A 1 84 ? -4.128 -3.274 2.942 1.00 71.69 84 ILE A CA 1
ATOM 675 C C . ILE A 1 84 ? -3.885 -1.941 2.254 1.00 71.69 84 ILE A C 1
ATOM 677 O O . ILE A 1 84 ? -4.657 -1.001 2.453 1.00 71.69 84 ILE A O 1
ATOM 681 N N . ILE A 1 85 ? -2.841 -1.889 1.428 1.00 71.06 85 ILE A N 1
ATOM 682 C CA . ILE A 1 85 ? -2.500 -0.732 0.600 1.00 71.06 85 ILE A CA 1
ATOM 683 C C . ILE A 1 85 ? -2.915 -1.019 -0.842 1.00 71.06 85 ILE A C 1
ATOM 685 O O . ILE A 1 85 ? -2.598 -2.079 -1.379 1.00 71.06 85 ILE A O 1
ATOM 689 N N . PHE A 1 86 ? -3.624 -0.087 -1.472 1.00 69.56 86 PHE A N 1
ATOM 690 C CA . PHE A 1 86 ? -4.081 -0.215 -2.853 1.00 69.56 86 PHE A CA 1
ATOM 691 C C . PHE A 1 86 ? -4.085 1.147 -3.559 1.00 69.56 86 PHE A C 1
ATOM 693 O O . PHE A 1 86 ? -4.361 2.163 -2.923 1.00 69.56 86 PHE A O 1
ATOM 700 N N . PRO A 1 87 ? -3.777 1.213 -4.863 1.00 68.12 87 PRO A N 1
ATOM 701 C CA . PRO A 1 87 ? -3.800 2.472 -5.601 1.00 68.12 87 PRO A CA 1
ATOM 702 C C . PRO A 1 87 ? -5.224 3.030 -5.732 1.00 68.12 87 PRO A C 1
ATOM 704 O O . PRO A 1 87 ? -6.195 2.281 -5.839 1.00 68.12 87 PRO A O 1
ATOM 707 N N . SER A 1 88 ? -5.344 4.359 -5.741 1.00 72.31 88 SER A N 1
ATOM 708 C CA . SER A 1 88 ? -6.589 5.066 -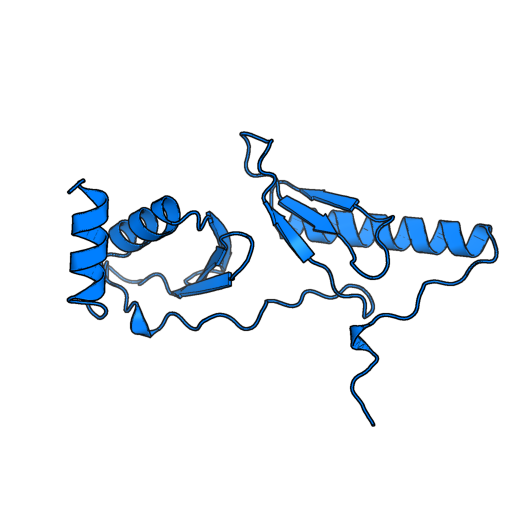6.035 1.00 72.31 88 SER A CA 1
ATOM 709 C C . SER A 1 88 ? -6.877 5.000 -7.536 1.00 72.31 88 SER A C 1
ATOM 711 O O . SER A 1 88 ? -6.108 5.563 -8.314 1.00 72.31 88 SER A O 1
ATOM 713 N N . PRO A 1 89 ? -7.979 4.363 -7.972 1.00 58.47 89 PRO A N 1
ATOM 714 C CA . PRO A 1 89 ? -8.328 4.319 -9.390 1.00 58.47 89 PRO A CA 1
ATOM 715 C C . PRO A 1 89 ? -8.873 5.659 -9.911 1.00 58.47 89 PRO A C 1
ATOM 717 O O . PRO A 1 89 ? -8.979 5.846 -11.119 1.00 58.47 89 PRO A O 1
ATOM 720 N N . GLU A 1 90 ? -9.248 6.578 -9.016 1.00 61.03 90 GLU A N 1
ATOM 721 C CA . GLU A 1 90 ? -9.924 7.837 -9.357 1.00 61.03 90 GLU A CA 1
ATOM 722 C C . GLU A 1 90 ? -8.975 9.043 -9.401 1.00 61.03 90 GLU A C 1
ATOM 724 O O . GLU A 1 90 ? -9.322 10.087 -9.952 1.00 61.03 90 GLU A O 1
ATOM 729 N N . LYS A 1 91 ? -7.777 8.932 -8.815 1.00 60.66 91 LYS A N 1
ATOM 730 C CA . LYS A 1 91 ? -6.784 10.012 -8.800 1.00 60.66 91 LYS A CA 1
ATOM 731 C C . LYS A 1 91 ? -5.811 9.830 -9.966 1.00 60.66 91 LYS A C 1
ATOM 733 O O . LYS A 1 91 ? -5.127 8.821 -10.055 1.00 60.66 91 LYS A O 1
ATOM 738 N N . GLU A 1 92 ? -5.709 10.843 -10.829 1.00 53.09 92 GLU A N 1
ATOM 739 C CA . GLU A 1 92 ? -4.703 10.883 -11.909 1.00 53.09 92 GLU A CA 1
ATOM 740 C C . GLU A 1 92 ? -3.258 10.950 -11.376 1.00 53.09 92 GLU A C 1
ATOM 742 O O . GLU A 1 92 ? -2.307 10.606 -12.076 1.00 53.09 92 GLU A O 1
ATOM 747 N N . GLU A 1 93 ? -3.085 11.387 -10.127 1.00 57.97 93 GLU A N 1
ATOM 748 C CA . GLU A 1 93 ? -1.803 11.433 -9.429 1.00 57.97 93 GLU A CA 1
ATOM 749 C C . GLU A 1 93 ? -1.643 10.162 -8.582 1.00 57.97 93 GLU A C 1
ATOM 751 O O . GLU A 1 93 ? -2.606 9.762 -7.930 1.00 57.97 93 GLU A O 1
ATOM 756 N N . HIS A 1 94 ? -0.453 9.538 -8.596 1.00 66.12 94 HIS A N 1
ATOM 757 C CA . HIS A 1 94 ? -0.129 8.301 -7.866 1.00 66.12 94 HIS A CA 1
ATOM 758 C C . HIS A 1 94 ? -0.471 8.438 -6.371 1.00 66.12 94 HIS A C 1
ATOM 760 O O . HIS A 1 94 ? 0.350 8.882 -5.573 1.00 66.12 94 HIS A O 1
ATOM 766 N N . TRP A 1 95 ? -1.703 8.094 -6.005 1.00 74.62 95 TRP A N 1
ATOM 767 C CA . TRP A 1 95 ? -2.228 8.165 -4.649 1.00 74.62 95 TRP A CA 1
ATOM 768 C C . TRP A 1 95 ? -2.566 6.756 -4.197 1.00 74.62 95 TRP A C 1
ATOM 770 O O . TRP A 1 95 ? -3.291 6.033 -4.880 1.00 74.62 95 TRP A O 1
ATOM 780 N N . LEU A 1 96 ? -2.050 6.362 -3.044 1.00 74.38 96 LEU A N 1
ATOM 781 C CA . LEU A 1 96 ? -2.296 5.069 -2.431 1.00 74.38 96 LEU A CA 1
ATOM 782 C C . LEU A 1 96 ? -3.317 5.242 -1.315 1.00 74.38 96 LEU A C 1
ATOM 784 O O . LEU A 1 96 ? -3.195 6.149 -0.498 1.00 74.38 96 LEU A O 1
ATOM 788 N N . TYR A 1 97 ? -4.310 4.367 -1.270 1.00 78.12 97 TYR A N 1
ATOM 789 C CA . TYR A 1 97 ? -5.178 4.186 -0.120 1.00 78.12 97 TYR A CA 1
ATOM 790 C C . TYR A 1 97 ? -4.638 3.090 0.781 1.00 78.12 97 TYR A C 1
ATOM 792 O O . TYR A 1 97 ? -4.060 2.110 0.317 1.00 78.12 97 TYR A O 1
ATOM 800 N N . LEU A 1 98 ? -4.885 3.248 2.073 1.00 84.81 98 LEU A N 1
ATOM 801 C CA . LEU A 1 98 ? -4.578 2.280 3.105 1.00 84.81 98 LEU A CA 1
ATOM 802 C C . LEU A 1 98 ? -5.807 2.115 3.988 1.00 84.81 98 LEU A C 1
ATOM 804 O O . LEU A 1 98 ? -6.393 3.097 4.448 1.00 84.81 98 LEU A O 1
ATOM 808 N N . ARG A 1 99 ? -6.192 0.862 4.225 1.00 80.25 99 ARG A N 1
ATOM 809 C CA . ARG A 1 99 ? -7.280 0.518 5.142 1.00 80.25 99 ARG A CA 1
ATOM 810 C C . ARG A 1 99 ? -6.875 -0.585 6.109 1.00 80.25 99 ARG A C 1
ATOM 812 O O . ARG A 1 99 ? -6.093 -1.466 5.750 1.00 80.25 99 ARG A O 1
ATOM 819 N N . PHE A 1 100 ? -7.503 -0.583 7.276 1.00 83.88 100 PHE A N 1
ATOM 820 C CA . PHE A 1 100 ? -7.455 -1.683 8.233 1.00 83.88 100 PHE A CA 1
ATOM 821 C C . PHE A 1 100 ? -8.694 -2.568 8.016 1.00 83.88 100 PHE A C 1
ATOM 823 O O . PHE A 1 100 ? -9.812 -2.073 8.155 1.00 83.88 100 PHE A O 1
ATOM 830 N N . PRO A 1 101 ? -8.564 -3.858 7.651 1.00 79.00 101 PRO A N 1
ATOM 831 C CA . PRO A 1 101 ? -9.716 -4.751 7.502 1.00 79.00 101 PRO A CA 1
ATOM 832 C C . PRO A 1 101 ? -10.510 -4.912 8.801 1.00 79.00 101 PRO A C 1
ATOM 834 O O . PRO A 1 101 ? -11.737 -4.933 8.761 1.00 79.00 101 PRO A O 1
ATOM 837 N N . ASP A 1 102 ? -9.800 -4.973 9.929 1.00 79.50 102 ASP A N 1
ATOM 838 C CA . ASP A 1 102 ? -10.382 -5.122 11.266 1.00 79.50 102 ASP A CA 1
ATOM 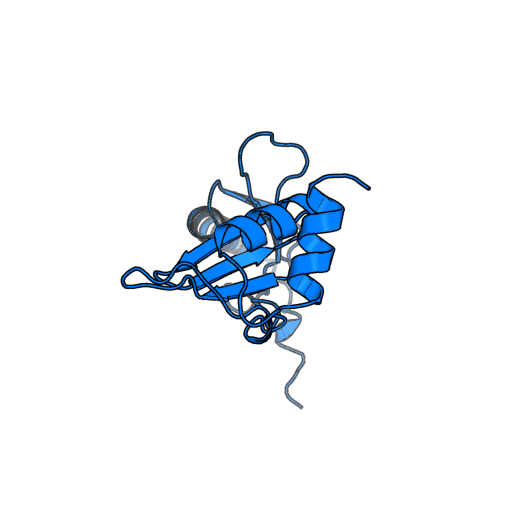839 C C . ASP A 1 102 ? -10.934 -3.799 11.821 1.00 79.50 102 ASP A C 1
ATOM 841 O O . ASP A 1 102 ? -11.799 -3.805 12.694 1.00 79.50 102 ASP A O 1
ATOM 845 N N . ILE A 1 103 ? -10.463 -2.659 11.299 1.00 87.25 103 ILE A N 1
ATOM 846 C CA . ILE A 1 103 ? -10.893 -1.313 11.702 1.00 87.25 103 ILE A CA 1
ATOM 847 C C . ILE A 1 103 ? -11.256 -0.507 10.447 1.00 87.25 103 ILE A C 1
ATOM 849 O O . ILE A 1 103 ? -10.532 0.411 10.052 1.00 87.25 103 ILE A O 1
ATOM 853 N N . PRO A 1 104 ? -12.384 -0.825 9.787 1.00 84.75 104 PRO A N 1
ATOM 854 C CA . PRO A 1 104 ? -12.769 -0.185 8.529 1.00 84.75 104 PRO A CA 1
ATOM 855 C C . PRO A 1 104 ? -13.049 1.319 8.669 1.00 84.75 104 PRO A C 1
ATOM 857 O O . PRO A 1 104 ? -13.129 2.019 7.662 1.00 84.75 104 PRO A O 1
ATOM 860 N N . GLU A 1 105 ? -13.193 1.819 9.900 1.00 89.25 105 GLU A N 1
ATOM 861 C CA . GLU A 1 105 ? -13.318 3.247 10.213 1.00 89.25 105 GLU A CA 1
ATOM 862 C C . GLU A 1 105 ? -12.034 4.032 9.905 1.00 89.25 105 GLU A C 1
ATOM 864 O O . GLU A 1 105 ? -12.099 5.235 9.650 1.00 89.25 105 GLU A O 1
ATOM 869 N N . ILE A 1 106 ? -10.874 3.365 9.891 1.00 88.94 106 ILE A N 1
ATOM 870 C CA . ILE A 1 106 ? -9.600 3.981 9.528 1.00 88.94 106 ILE A CA 1
ATOM 871 C C . ILE A 1 106 ? -9.358 3.767 8.033 1.00 88.94 106 ILE A C 1
ATOM 873 O O . ILE A 1 106 ? -8.952 2.691 7.580 1.00 88.94 106 ILE A O 1
ATOM 877 N N . LEU A 1 107 ? -9.566 4.839 7.271 1.00 85.75 107 LEU A N 1
ATOM 878 C CA . LEU A 1 107 ? -9.171 4.951 5.874 1.00 85.75 107 LEU A CA 1
ATOM 879 C C . LEU A 1 107 ? -8.238 6.147 5.728 1.00 85.75 107 LEU A C 1
ATOM 881 O O . LEU A 1 107 ? -8.599 7.276 6.054 1.00 85.75 107 LEU A O 1
ATOM 885 N N . THR A 1 108 ? -7.048 5.896 5.205 1.00 90.00 108 THR A N 1
ATOM 886 C CA . THR A 1 108 ? -6.056 6.937 4.948 1.00 90.00 108 THR A CA 1
ATOM 887 C C . THR A 1 108 ? -5.401 6.713 3.592 1.00 90.00 108 THR A C 1
ATOM 889 O O . THR A 1 108 ? -5.774 5.813 2.836 1.00 90.00 108 THR A O 1
ATOM 892 N N . GLY A 1 109 ? -4.439 7.552 3.248 1.00 86.12 109 GLY A N 1
ATOM 893 C CA . GLY A 1 109 ? -3.657 7.390 2.045 1.00 86.12 109 GLY A CA 1
ATOM 894 C C . GLY A 1 109 ? -2.475 8.335 1.997 1.00 86.12 109 GLY A C 1
ATOM 895 O O . GLY A 1 109 ? -2.272 9.140 2.901 1.00 86.12 109 GLY A O 1
ATOM 896 N N . GLY A 1 110 ? -1.708 8.230 0.927 1.00 83.38 110 GLY A N 1
ATOM 897 C CA . GLY A 1 110 ? -0.559 9.085 0.682 1.00 83.38 110 GLY A CA 1
ATOM 898 C C . GLY A 1 110 ? -0.033 8.909 -0.730 1.00 83.38 110 GLY A C 1
ATOM 899 O O . GLY A 1 110 ? -0.415 7.980 -1.444 1.00 83.38 110 GLY A O 1
ATOM 900 N N . LYS A 1 111 ? 0.855 9.805 -1.149 1.00 76.19 111 LYS A N 1
ATOM 901 C CA . LYS A 1 111 ? 1.486 9.740 -2.478 1.00 76.19 111 LYS A CA 1
ATOM 902 C C . LYS A 1 111 ? 2.521 8.619 -2.593 1.00 76.19 111 LYS A C 1
ATOM 904 O O . LYS A 1 111 ? 2.865 8.193 -3.693 1.00 76.19 111 LYS A O 1
ATOM 909 N N . THR A 1 112 ? 3.033 8.145 -1.461 1.00 75.19 112 THR A N 1
ATOM 910 C CA . THR A 1 112 ? 3.994 7.041 -1.365 1.00 75.19 112 THR A CA 1
ATOM 911 C C . THR A 1 112 ? 3.544 6.044 -0.300 1.00 75.19 112 THR A C 1
ATOM 913 O O . THR A 1 112 ? 2.705 6.363 0.543 1.00 75.19 112 THR A O 1
ATOM 916 N N . ILE A 1 113 ? 4.096 4.824 -0.324 1.00 67.81 113 ILE A N 1
ATOM 917 C CA . ILE A 1 113 ? 3.823 3.821 0.719 1.00 67.81 113 ILE A CA 1
ATOM 918 C C . ILE A 1 113 ? 4.228 4.358 2.093 1.00 67.81 113 ILE A C 1
ATOM 920 O O . ILE A 1 113 ? 3.478 4.210 3.049 1.00 67.81 113 ILE A O 1
ATOM 924 N N . GLU A 1 114 ? 5.409 4.970 2.190 1.00 74.56 114 GLU A N 1
ATOM 925 C CA . GLU A 1 114 ? 5.942 5.502 3.448 1.00 74.56 114 GLU A CA 1
ATOM 926 C C . GLU A 1 114 ? 5.008 6.561 4.039 1.00 74.56 114 GLU A C 1
ATOM 928 O O . GLU A 1 114 ? 4.641 6.457 5.207 1.00 74.56 114 GLU A O 1
ATOM 933 N N . GLU A 1 115 ? 4.549 7.505 3.211 1.00 77.75 115 GLU A N 1
ATOM 934 C CA . GLU A 1 115 ? 3.584 8.535 3.609 1.00 77.75 115 GLU A CA 1
ATOM 935 C C . GLU A 1 115 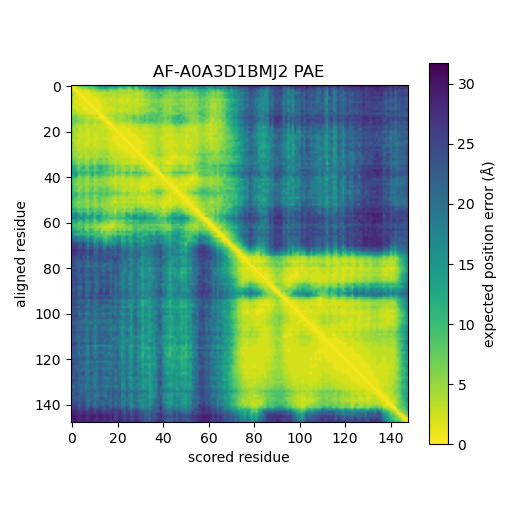? 2.246 7.909 4.026 1.00 77.75 115 GLU A C 1
ATOM 937 O O . GLU A 1 115 ? 1.697 8.250 5.069 1.00 77.75 115 GLU A O 1
ATOM 942 N N . ALA A 1 116 ? 1.736 6.937 3.262 1.00 83.12 116 ALA A N 1
ATOM 943 C CA . ALA A 1 116 ? 0.494 6.251 3.605 1.00 83.12 116 ALA A CA 1
ATOM 944 C C . ALA A 1 116 ? 0.599 5.507 4.950 1.00 83.12 116 ALA A C 1
ATOM 946 O O . ALA A 1 116 ? -0.340 5.551 5.743 1.00 83.12 116 ALA A O 1
ATOM 947 N N . ILE A 1 117 ? 1.733 4.853 5.227 1.00 80.12 117 ILE A N 1
ATOM 948 C CA . ILE A 1 117 ? 1.986 4.143 6.489 1.00 80.12 117 ILE A CA 1
ATOM 949 C C . ILE A 1 117 ? 2.123 5.121 7.657 1.00 80.12 117 ILE A C 1
ATOM 951 O O . ILE A 1 117 ? 1.593 4.850 8.732 1.00 80.12 117 ILE A O 1
ATOM 955 N N . GLU A 1 118 ? 2.835 6.232 7.475 1.00 84.69 118 GLU A N 1
ATOM 956 C CA . GLU A 1 118 ? 2.970 7.267 8.503 1.00 84.69 118 GLU A CA 1
ATOM 957 C C . GLU A 1 118 ? 1.597 7.842 8.871 1.00 84.69 118 GLU A C 1
ATOM 959 O O . GLU A 1 118 ? 1.186 7.751 10.030 1.00 84.69 118 GLU A O 1
ATOM 964 N N . ASN A 1 119 ? 0.818 8.240 7.862 1.00 89.31 119 ASN A N 1
ATOM 965 C CA . ASN A 1 119 ? -0.553 8.712 8.041 1.00 89.31 119 ASN A CA 1
ATOM 966 C C . ASN A 1 119 ? -1.452 7.649 8.700 1.00 89.31 119 ASN A C 1
ATOM 968 O O . ASN A 1 119 ? -2.364 7.980 9.457 1.00 89.31 119 ASN A O 1
ATOM 972 N N . ALA A 1 120 ? -1.230 6.360 8.421 1.00 89.06 120 ALA A N 1
ATOM 973 C CA . ALA A 1 120 ? -1.985 5.268 9.036 1.00 89.06 120 ALA A CA 1
ATOM 974 C C . ALA A 1 120 ? -1.655 5.071 10.509 1.00 89.06 120 ALA A C 1
ATOM 976 O O . ALA A 1 120 ? -2.565 4.797 11.287 1.00 89.06 120 ALA A O 1
ATOM 977 N N . LYS A 1 121 ? -0.387 5.227 10.904 1.00 87.25 121 LYS A N 1
ATOM 978 C CA . LYS A 1 121 ? 0.012 5.172 12.316 1.00 87.25 121 LYS A CA 1
ATOM 979 C C . LYS A 1 121 ? -0.637 6.301 13.103 1.00 87.25 121 LYS A C 1
ATOM 981 O O . LYS A 1 121 ? -1.212 6.051 14.156 1.00 87.25 121 LYS A O 1
ATOM 986 N N . GLU A 1 122 ? -0.604 7.518 12.566 1.00 92.31 122 GLU A N 1
ATOM 987 C CA . GLU A 1 122 ? -1.252 8.669 13.199 1.00 92.31 122 GLU A CA 1
ATOM 988 C C . GLU A 1 122 ? -2.771 8.484 13.299 1.00 92.31 122 GLU A C 1
ATOM 990 O O . GLU A 1 122 ? -3.360 8.703 14.360 1.00 92.31 122 GLU A O 1
ATOM 995 N N . ALA A 1 123 ? -3.414 8.019 12.222 1.00 94.50 123 ALA A N 1
ATOM 996 C CA . ALA A 1 123 ? -4.850 7.755 12.217 1.00 94.50 123 ALA A CA 1
ATOM 997 C C . ALA A 1 123 ? -5.245 6.641 13.202 1.00 94.50 123 ALA A C 1
ATOM 999 O O . ALA A 1 123 ? -6.270 6.754 13.877 1.00 94.50 123 ALA A O 1
ATOM 1000 N N . PHE A 1 124 ? -4.429 5.591 13.319 1.00 90.31 124 PHE A N 1
ATOM 1001 C CA . PHE A 1 124 ? -4.643 4.498 14.261 1.00 90.31 124 PHE A CA 1
ATOM 1002 C C . PHE A 1 124 ? -4.554 4.965 15.715 1.00 90.31 124 PHE A C 1
ATOM 1004 O O . PHE A 1 124 ? -5.464 4.691 16.499 1.00 90.31 124 PHE A O 1
ATOM 1011 N N . GLU A 1 125 ? -3.527 5.739 16.065 1.00 91.38 125 GLU A N 1
ATOM 1012 C CA . GLU A 1 125 ? -3.381 6.299 17.413 1.00 91.38 125 GLU A CA 1
ATOM 1013 C C . GLU A 1 125 ? -4.536 7.249 17.757 1.00 91.38 125 GLU A C 1
ATOM 1015 O O . GLU A 1 125 ? -5.114 7.170 18.844 1.00 91.38 125 GLU A O 1
ATOM 1020 N N . CYS A 1 126 ? -4.949 8.092 16.804 1.00 93.25 126 CYS A N 1
ATOM 1021 C CA . CYS A 1 126 ? -6.103 8.971 16.977 1.00 93.25 126 CYS A CA 1
ATOM 1022 C C . CYS A 1 126 ? -7.397 8.175 17.229 1.00 93.25 126 CYS A C 1
ATOM 1024 O O . CYS A 1 126 ? -8.177 8.504 18.127 1.00 93.25 126 CYS A O 1
ATOM 1026 N N . HIS A 1 127 ? -7.612 7.095 16.472 1.00 92.50 127 HIS A N 1
ATOM 1027 C CA . HIS A 1 127 ? -8.775 6.226 16.627 1.00 92.50 127 HIS A CA 1
ATOM 1028 C C . HIS A 1 127 ? -8.771 5.488 17.975 1.00 92.50 127 HIS A C 1
ATOM 1030 O O . HIS A 1 127 ? -9.787 5.457 18.670 1.00 92.50 127 HIS A O 1
ATOM 1036 N N . LYS A 1 128 ? -7.617 4.959 18.392 1.00 92.19 128 LYS A N 1
ATOM 1037 C CA . LYS A 1 128 ? -7.414 4.304 19.691 1.00 92.19 128 LYS A CA 1
ATOM 1038 C C . LYS A 1 128 ? -7.729 5.243 20.856 1.00 92.19 128 LYS A C 1
ATOM 1040 O O . LYS A 1 128 ? -8.461 4.860 21.770 1.00 92.19 128 LYS A O 1
ATOM 1045 N N . GLU A 1 129 ? -7.252 6.487 20.802 1.00 93.00 129 GLU A N 1
ATOM 1046 C CA . GLU A 1 129 ? -7.572 7.498 21.815 1.00 93.00 129 GLU A CA 1
ATOM 1047 C C . GLU A 1 129 ? -9.075 7.832 21.830 1.00 93.00 129 GLU A C 1
ATOM 1049 O O . GLU A 1 129 ? -9.687 7.955 22.896 1.00 93.00 129 GLU A O 1
ATOM 1054 N N . ALA A 1 130 ? -9.703 7.937 20.654 1.00 93.88 130 ALA A N 1
ATOM 1055 C CA . ALA A 1 130 ? -11.135 8.194 20.539 1.00 93.88 130 ALA A CA 1
ATOM 1056 C C . ALA A 1 130 ? -11.984 7.055 21.133 1.00 93.88 130 ALA A C 1
ATOM 1058 O O . ALA A 1 130 ? -12.951 7.332 21.847 1.00 93.88 130 ALA A O 1
ATOM 1059 N N . LEU A 1 131 ? -11.616 5.792 20.891 1.00 92.12 131 LEU A N 1
ATOM 1060 C CA . LEU A 1 131 ? -12.277 4.631 21.494 1.00 92.12 131 LEU A CA 1
ATOM 1061 C C . LEU A 1 131 ? -12.122 4.629 23.015 1.00 92.12 131 LEU A C 1
ATOM 1063 O O . LEU A 1 131 ? -13.120 4.488 23.724 1.00 92.12 131 LEU A O 1
ATOM 1067 N N . GLN A 1 132 ? -10.914 4.897 23.518 1.00 91.69 132 GLN A N 1
ATOM 1068 C CA . GLN A 1 132 ? -10.657 4.980 24.955 1.00 91.69 132 GLN A CA 1
ATOM 1069 C C . GLN A 1 132 ? -11.524 6.056 25.626 1.00 91.69 132 GLN A C 1
ATOM 1071 O O . GLN A 1 132 ? -12.136 5.802 26.663 1.00 91.69 132 GLN A O 1
ATOM 1076 N N . LYS A 1 133 ? -11.653 7.238 25.006 1.00 93.69 133 LYS A N 1
ATOM 1077 C CA . LYS A 1 133 ? -12.537 8.321 25.483 1.00 93.69 133 LYS A CA 1
ATOM 1078 C C . LYS A 1 133 ? -14.019 7.940 25.465 1.00 93.69 133 LYS A C 1
ATOM 1080 O O . LYS A 1 133 ? -14.787 8.450 26.276 1.00 93.69 133 LYS A O 1
ATOM 1085 N N . GLN A 1 134 ? -14.425 7.049 24.564 1.00 92.31 134 GLN A N 1
ATOM 1086 C CA . GLN A 1 134 ? -15.786 6.509 24.490 1.00 92.31 134 GLN A CA 1
ATOM 1087 C C . GLN A 1 134 ? -16.015 5.305 25.419 1.00 92.31 134 GLN A C 1
ATOM 1089 O O . GLN A 1 134 ? -17.127 4.781 25.451 1.00 92.31 134 GLN A O 1
ATOM 1094 N N . GLY A 1 135 ? -14.993 4.846 26.153 1.00 92.62 135 GLY A N 1
ATOM 1095 C CA . GLY A 1 135 ? -15.065 3.622 26.955 1.00 92.62 135 GLY A CA 1
ATOM 1096 C C . GLY A 1 135 ? -15.191 2.348 26.112 1.00 92.62 135 GLY A C 1
ATOM 1097 O O . GLY A 1 135 ? -15.735 1.355 26.588 1.00 92.62 135 GLY A O 1
ATOM 1098 N N . LYS A 1 136 ? -14.738 2.390 24.854 1.00 90.62 136 LYS A N 1
ATOM 1099 C CA . LYS A 1 136 ? -14.699 1.254 23.927 1.00 90.62 136 LYS A CA 1
ATOM 1100 C C . LYS A 1 136 ? -13.272 0.729 23.797 1.00 90.62 136 LYS A C 1
ATOM 1102 O O . LYS A 1 136 ? -12.306 1.468 23.976 1.00 90.62 136 LYS A O 1
ATOM 1107 N N . GLU A 1 137 ? -13.156 -0.540 23.442 1.00 89.50 137 GLU A N 1
ATOM 1108 C CA . GLU A 1 137 ? -11.881 -1.209 23.188 1.00 89.50 137 GLU A CA 1
ATOM 1109 C C . GLU A 1 137 ? -11.649 -1.367 21.680 1.00 89.50 137 GLU A C 1
ATOM 1111 O O . GLU A 1 137 ? -12.601 -1.358 20.894 1.00 89.50 137 GLU A O 1
ATOM 1116 N N . LEU A 1 138 ? -10.383 -1.503 21.276 1.00 86.50 138 LEU A N 1
ATOM 1117 C CA . LEU A 1 138 ? -10.038 -1.851 19.898 1.00 86.50 138 LEU A CA 1
ATOM 1118 C C . LEU A 1 138 ? -10.537 -3.273 19.568 1.00 86.50 138 LEU A C 1
ATOM 1120 O O . LEU A 1 138 ? -10.518 -4.144 20.445 1.00 86.50 138 LEU A O 1
ATOM 1124 N N . PRO A 1 139 ? -10.967 -3.536 18.322 1.00 87.12 139 PRO A N 1
ATOM 1125 C CA . PRO A 1 139 ? -11.361 -4.879 17.906 1.00 87.12 139 PRO A CA 1
ATOM 1126 C C . PRO A 1 139 ? -10.160 -5.828 17.935 1.00 87.12 139 PRO A C 1
ATOM 1128 O O . PRO A 1 139 ? -9.028 -5.408 17.771 1.00 87.12 139 PRO A O 1
ATOM 1131 N N . VAL A 1 140 ? -10.377 -7.127 18.121 1.00 83.31 140 VAL A N 1
ATOM 1132 C CA . VAL A 1 140 ? -9.265 -8.092 18.122 1.00 83.31 140 VAL A CA 1
ATOM 1133 C C . VAL A 1 140 ? -8.731 -8.269 16.690 1.00 83.31 140 VAL A C 1
ATOM 1135 O O . VAL A 1 140 ? -9.536 -8.559 15.805 1.00 83.31 140 VAL A O 1
ATOM 1138 N N . PRO A 1 141 ? -7.411 -8.141 16.440 1.00 78.81 141 PRO A N 1
ATOM 1139 C CA . PRO A 1 141 ? -6.850 -8.284 15.099 1.00 78.81 141 PRO A CA 1
ATOM 1140 C C . PRO A 1 141 ? -6.951 -9.723 14.583 1.00 78.81 141 PRO A C 1
ATOM 1142 O O . PRO A 1 141 ? -6.600 -10.676 15.288 1.00 78.81 141 PRO A O 1
ATOM 1145 N N . THR A 1 142 ? -7.356 -9.883 13.322 1.00 69.56 142 THR A N 1
ATOM 1146 C CA . THR A 1 142 ? -7.578 -11.200 12.697 1.00 69.56 142 THR A CA 1
ATOM 1147 C C . THR A 1 142 ? -6.283 -12.018 12.579 1.00 69.56 142 THR A C 1
ATOM 1149 O O . THR A 1 142 ? -6.303 -13.241 12.749 1.00 69.56 142 THR A O 1
ATOM 1152 N N . SER A 1 143 ? -5.131 -11.366 12.393 1.00 59.62 143 SER A N 1
ATOM 1153 C CA . SER A 1 143 ? -3.809 -12.016 12.366 1.00 59.62 143 SER A CA 1
ATOM 1154 C C . SER A 1 143 ? -3.427 -12.735 13.667 1.00 59.62 143 SER A C 1
ATOM 1156 O O . SER A 1 143 ? -2.587 -13.635 13.660 1.00 59.62 143 SER A O 1
ATOM 1158 N N . ARG A 1 144 ? -4.078 -12.416 14.794 1.00 49.50 144 ARG A N 1
ATOM 1159 C CA . ARG A 1 144 ? -3.840 -13.079 16.087 1.00 49.50 144 ARG A CA 1
ATOM 1160 C C . ARG A 1 144 ? -4.508 -14.460 16.192 1.00 49.50 144 ARG A C 1
ATOM 1162 O O . ARG A 1 144 ? -4.320 -15.152 17.189 1.00 49.50 144 ARG A O 1
ATOM 1169 N N . THR A 1 145 ? -5.241 -14.892 15.163 1.00 40.16 145 THR A N 1
ATOM 1170 C CA . THR A 1 145 ? -5.996 -16.160 15.137 1.00 40.16 145 THR A CA 1
ATOM 1171 C C . THR A 1 145 ? -5.216 -17.344 14.546 1.00 40.16 145 THR A C 1
ATOM 1173 O O . THR A 1 145 ? -5.812 -18.252 13.976 1.00 40.16 145 THR A O 1
ATOM 1176 N N . VAL A 1 146 ? -3.885 -17.371 14.653 1.00 40.72 146 VAL A N 1
ATOM 1177 C CA . VAL A 1 146 ? -3.075 -18.533 14.234 1.00 40.72 146 VAL A CA 1
ATOM 1178 C C . VAL A 1 146 ? -1.946 -18.818 15.212 1.00 40.72 146 VAL A C 1
ATOM 1180 O O . VAL A 1 146 ? -0.794 -18.692 14.848 1.00 40.72 146 VAL A O 1
ATOM 1183 N N . HIS A 1 147 ? -2.260 -19.210 16.445 1.00 32.81 147 HIS A N 1
ATOM 1184 C CA . HIS A 1 147 ? -1.404 -20.104 17.241 1.00 32.81 147 HIS A CA 1
ATOM 1185 C C . HIS A 1 147 ? -2.308 -20.897 18.199 1.00 32.81 147 HIS A C 1
ATOM 1187 O O . HIS A 1 147 ? -2.681 -20.409 19.264 1.00 32.81 147 HIS A O 1
ATOM 1193 N N . THR A 1 148 ? -2.702 -22.104 17.789 1.00 31.84 148 THR A N 1
ATOM 1194 C CA . THR A 1 148 ? -3.087 -23.193 18.704 1.00 31.84 148 THR A CA 1
ATOM 1195 C C . THR A 1 148 ? -2.176 -24.374 18.433 1.00 31.84 148 THR A C 1
ATOM 1197 O O . THR A 1 148 ? -1.848 -24.575 17.242 1.00 31.84 148 THR A O 1
#

Nearest PDB structures (foldseek):
  6u0i-assembly1_B  TM=9.077E-01  e=7.728E-03  Escherichia coli str. K-12 substr. DH10B
  6g1c-assembly1_V  TM=8.550E-01  e=1.169E-02  Burkholderia pseudomallei K96243
  6g26-assembly1_D  TM=8.565E-01  e=4.550E-02  Burkholderia pseudomallei K96243
  6g1n-assembly1_D  TM=7.854E-01  e=4.289E-02  Burkholderia pseudomallei K96243
  2jhb-assembly1_A  TM=1.695E-01  e=1.106E+00  Mus musculus

Mean predicted aligned error: 13.17 Å

Sequence (148 aa):
MGKIEKLIEKIKANPRHVRFEDLLKALKDKGYDIINIKGSHYSFSDGKTTITIVRPHGGNKFCHVLDVKEGDKEMFTIEDYEIIIFPSPEKEEHWLYLRFPDIPEILTGGKTIEEAIENAKEAFECHKEALQKQGKELPVPTSRTVHT

Foldseek 3Di:
DDPLVVLVVVCVVCQQWHFPVSVVSNCVVVQWDFQDDDPQWTWTDNQPWIWIFGHDDDPDRGGHNVPTDRDDPPFDDDPQFTKRKGFDPPDPQGKIWIATPQCRVDIFIDSHPVRRVVVSNVSVVVVQVVCVVVVHHRGDHPSVPPDD

Secondary structure (DSSP, 8-state):
--HHHHHHHHHHH-TTSEEHHHHHHHHHHTT-EEEEEETTEEEEE-SS-EEEEEPP-TT--EE-GGG-EE-----EEETTEEEEEEE-SS-SS--EEEE-SS-TT-EEEESSHHHHHHHHHHHHHHHHHHHHHTT-PPPPPGGG----

Radius of gyration: 19.06 Å; Cα contacts (8 Å, |Δi|>4): 220; chains: 1; bounding box: 43×35×60 Å